Protein AF-A0A0U1NUQ4-F1 (afdb_monomer)

InterPro domains:
  IPR059554 YfhS [PF27145] (6-54)

pLDDT: mean 84.75, std 15.47, range [40.38, 95.75]

Solvent-accessible surface area (backbone atoms only — not comparable to full-atom values): 4263 Å² total; per-residue (Å²): 131,90,86,68,84,51,71,72,66,49,68,78,46,61,71,87,78,53,52,67,68,53,49,53,52,51,49,54,54,44,62,76,44,49,93,75,47,52,77,65,54,50,51,54,49,48,52,46,50,52,50,37,49,76,64,62,28,72,74,50,60,61,59,74,70,74,81,119

Nearest PDB structures (foldseek):
  8khr-assembly1_B  TM=9.311E-01  e=5.814E+00  human gammaherpesvirus 4
  7jxr-assembly1_A  TM=6.020E-01  e=2.915E+00  Human immunodeficiency virus 1
  1hiw-assembly2_Q  TM=5.809E-01  e=3.747E+00  Human immunodeficiency virus 1
  4xei-assembly1_G  TM=4.982E-01  e=5.128E+00  Bos taurus

Foldseek 3Di:
DDPDDDPVVCVVDQLLPDALVRLVVLLVVCVVCVVVDDPVSVVVNVSSQVSCVVCVHPVNSVVVVPPD

Radius of gyration: 12.12 Å; Cα contacts (8 Å, |Δi|>4): 33; chains: 1; bounding box: 26×24×33 Å

Mean predicted aligned error: 6.14 Å

Structure (mmCIF, N/CA/C/O backbone):
data_AF-A0A0U1NUQ4-F1
#
_entry.id   AF-A0A0U1NUQ4-F1
#
loop_
_atom_site.group_PDB
_atom_site.id
_atom_site.type_symbol
_atom_site.label_atom_id
_atom_site.label_alt_id
_atom_site.label_comp_id
_atom_site.label_asym_id
_atom_site.label_entity_id
_atom_site.label_seq_id
_atom_site.pdbx_PDB_ins_code
_atom_site.Cartn_x
_atom_site.Cartn_y
_atom_site.Cartn_z
_atom_site.occupancy
_atom_site.B_iso_or_equiv
_atom_site.auth_seq_id
_atom_site.auth_comp_id
_atom_site.auth_asym_id
_atom_site.auth_atom_id
_atom_site.pdbx_PDB_model_num
ATOM 1 N N . MET A 1 1 ? 11.196 -11.330 15.062 1.00 57.44 1 MET A N 1
ATOM 2 C CA . MET A 1 1 ? 11.452 -11.754 13.671 1.00 57.44 1 MET A CA 1
ATOM 3 C C . MET A 1 1 ? 10.087 -11.872 13.024 1.00 57.44 1 MET A C 1
ATOM 5 O O . MET A 1 1 ? 9.229 -12.494 13.633 1.00 57.44 1 MET A O 1
ATOM 9 N N . TYR A 1 2 ? 9.833 -11.155 11.931 1.00 64.94 2 TYR A N 1
ATOM 10 C CA . TYR A 1 2 ? 8.541 -11.214 11.244 1.00 64.94 2 TYR A CA 1
ATOM 11 C C . TYR A 1 2 ? 8.346 -12.631 10.684 1.00 64.94 2 TYR A C 1
ATOM 13 O O . TYR A 1 2 ? 9.259 -13.155 10.051 1.00 64.94 2 TYR A O 1
ATOM 21 N N . SER A 1 3 ? 7.205 -13.254 10.989 1.00 66.69 3 SER A N 1
ATOM 22 C CA . SER A 1 3 ? 6.884 -14.643 10.611 1.00 66.69 3 SER A CA 1
ATOM 23 C C . SER A 1 3 ? 5.833 -14.733 9.497 1.00 66.69 3 SER A C 1
ATOM 25 O O . SER A 1 3 ? 5.280 -15.807 9.278 1.00 66.69 3 SER A O 1
ATOM 27 N N . GLY A 1 4 ? 5.502 -13.610 8.850 1.00 82.88 4 GLY A N 1
ATOM 28 C CA . GLY A 1 4 ? 4.566 -13.572 7.723 1.00 82.88 4 GLY A CA 1
ATOM 29 C C . GLY A 1 4 ? 5.250 -13.851 6.383 1.00 82.88 4 GLY A C 1
ATOM 30 O O . GLY A 1 4 ? 6.464 -14.062 6.331 1.00 82.88 4 GLY A O 1
ATOM 31 N N . ARG A 1 5 ? 4.462 -13.821 5.302 1.00 90.56 5 ARG A N 1
ATOM 32 C CA . ARG A 1 5 ? 4.961 -13.996 3.929 1.00 90.56 5 ARG A CA 1
ATOM 33 C C . ARG A 1 5 ? 5.887 -12.852 3.542 1.00 90.56 5 ARG A C 1
ATOM 35 O O . ARG A 1 5 ? 5.682 -11.712 3.980 1.00 90.56 5 ARG A O 1
ATOM 42 N N . ASP A 1 6 ? 6.897 -13.151 2.734 1.00 90.44 6 ASP A N 1
ATOM 43 C CA . ASP A 1 6 ? 7.829 -12.128 2.275 1.00 90.44 6 ASP A CA 1
ATOM 44 C C . ASP A 1 6 ? 7.238 -11.256 1.154 1.00 90.44 6 ASP A C 1
ATOM 46 O O . ASP A 1 6 ? 6.172 -11.522 0.596 1.00 90.44 6 ASP A O 1
ATOM 50 N N . MET A 1 7 ? 7.937 -10.168 0.827 1.00 87.62 7 MET A N 1
ATOM 51 C CA . MET A 1 7 ? 7.470 -9.208 -0.173 1.00 87.62 7 MET A CA 1
ATOM 52 C C . MET A 1 7 ? 7.373 -9.809 -1.584 1.00 87.62 7 MET A C 1
ATOM 54 O O . MET A 1 7 ? 6.539 -9.377 -2.376 1.00 87.62 7 MET A O 1
ATOM 58 N N . THR A 1 8 ? 8.206 -10.797 -1.910 1.00 87.94 8 THR A N 1
ATOM 59 C CA . THR A 1 8 ? 8.203 -11.468 -3.215 1.00 87.94 8 THR A CA 1
ATOM 60 C C . THR A 1 8 ? 6.943 -12.304 -3.360 1.00 87.94 8 THR A C 1
ATOM 62 O O . THR A 1 8 ? 6.239 -12.177 -4.359 1.00 87.94 8 THR A O 1
ATOM 65 N N . GLU A 1 9 ? 6.617 -13.097 -2.341 1.00 90.12 9 GLU A N 1
ATOM 66 C CA . GLU A 1 9 ? 5.387 -13.889 -2.300 1.00 90.12 9 GLU A CA 1
ATOM 67 C C . GLU A 1 9 ? 4.153 -12.985 -2.376 1.00 90.12 9 GLU A C 1
ATOM 69 O O . GLU A 1 9 ? 3.257 -13.189 -3.195 1.00 90.12 9 GLU A O 1
ATOM 74 N N . LEU A 1 10 ? 4.142 -11.930 -1.563 1.00 90.81 10 LEU A N 1
ATOM 75 C CA . LEU A 1 10 ? 3.027 -10.998 -1.468 1.00 90.81 10 LEU A CA 1
ATOM 76 C C . LEU A 1 10 ? 2.843 -10.137 -2.725 1.00 90.81 10 LEU A C 1
ATOM 78 O O . LEU A 1 10 ? 1.712 -9.776 -3.054 1.00 90.81 10 LEU A O 1
ATOM 82 N N . SER A 1 11 ? 3.920 -9.829 -3.455 1.00 86.12 11 SER A N 1
ATOM 83 C CA . SER A 1 11 ? 3.855 -9.056 -4.707 1.00 86.12 11 SER A CA 1
ATOM 84 C C . SER A 1 11 ? 3.063 -9.756 -5.814 1.00 86.12 11 SER A C 1
ATOM 86 O O . SER A 1 11 ? 2.513 -9.086 -6.685 1.00 86.12 11 SER A O 1
ATOM 88 N N . MET A 1 12 ? 2.957 -11.087 -5.760 1.00 90.06 12 MET A N 1
ATOM 89 C CA . MET A 1 12 ? 2.190 -11.888 -6.720 1.00 90.06 12 MET A CA 1
ATOM 90 C C . MET A 1 12 ? 0.713 -12.040 -6.329 1.00 90.06 12 MET A C 1
ATOM 92 O O . MET A 1 12 ? -0.040 -12.724 -7.021 1.00 90.06 12 MET A O 1
ATOM 96 N N . MET A 1 13 ? 0.293 -11.426 -5.222 1.00 91.12 13 MET A N 1
ATOM 97 C CA . MET A 1 13 ? -1.049 -11.541 -4.657 1.00 91.12 13 MET A CA 1
ATOM 98 C C . MET A 1 13 ? -1.753 -10.185 -4.615 1.00 91.12 13 MET A C 1
ATOM 100 O O . MET A 1 13 ? -1.121 -9.130 -4.516 1.00 91.12 13 MET A O 1
ATOM 104 N N . ALA A 1 14 ? -3.086 -10.203 -4.641 1.00 93.00 14 ALA A N 1
ATOM 105 C CA . ALA A 1 14 ? -3.867 -8.993 -4.430 1.00 93.00 14 ALA A CA 1
ATOM 106 C C . ALA A 1 14 ? -3.692 -8.493 -2.985 1.00 93.00 14 ALA A C 1
ATOM 108 O O . ALA A 1 14 ? -3.639 -9.295 -2.054 1.00 93.00 14 ALA A O 1
ATOM 109 N N . LYS A 1 15 ? -3.663 -7.168 -2.775 1.00 92.94 15 LYS A N 1
ATOM 110 C CA . LYS A 1 15 ? -3.551 -6.574 -1.424 1.00 92.94 15 LYS A CA 1
ATOM 111 C C . LYS A 1 15 ? -4.709 -6.976 -0.503 1.00 92.94 15 LYS A C 1
ATOM 113 O O . LYS A 1 15 ? -4.515 -7.109 0.701 1.00 92.94 15 LYS A O 1
ATOM 118 N N . ALA A 1 16 ? -5.877 -7.267 -1.077 1.00 92.06 16 ALA A N 1
ATOM 119 C CA . ALA A 1 16 ? -7.030 -7.811 -0.363 1.00 92.06 16 ALA A CA 1
ATOM 120 C C . ALA A 1 16 ? -6.741 -9.154 0.342 1.00 92.06 16 ALA A C 1
ATOM 122 O O . ALA A 1 16 ? -7.324 -9.427 1.387 1.00 92.06 16 ALA A O 1
ATOM 123 N N . ASP A 1 17 ? -5.801 -9.954 -0.174 1.00 93.31 17 ASP A N 1
ATOM 124 C CA . ASP A 1 17 ? -5.421 -11.257 0.393 1.00 93.31 17 ASP A CA 1
ATOM 125 C C . ASP A 1 17 ? -4.284 -11.157 1.425 1.00 93.31 17 ASP A C 1
ATOM 127 O O . ASP A 1 17 ? -3.814 -12.171 1.955 1.00 93.31 17 ASP A O 1
ATOM 131 N N . TRP A 1 18 ? -3.787 -9.947 1.685 1.00 93.62 18 TRP A N 1
ATOM 132 C CA . TRP A 1 18 ? -2.759 -9.707 2.691 1.00 93.62 18 TRP A CA 1
ATOM 133 C C . TRP A 1 18 ? -3.400 -9.662 4.076 1.00 93.62 18 TRP A C 1
ATOM 135 O O . TRP A 1 18 ? -4.480 -9.092 4.258 1.00 93.62 18 TRP A O 1
ATOM 145 N N . ASP A 1 19 ? -2.733 -10.235 5.072 1.00 91.25 19 ASP A N 1
ATOM 146 C CA . ASP A 1 19 ? -3.172 -10.127 6.459 1.00 91.25 19 ASP A CA 1
ATOM 147 C C . ASP A 1 19 ? -2.867 -8.728 7.019 1.00 91.25 19 ASP A C 1
ATOM 149 O O . ASP A 1 19 ? -1.974 -8.012 6.555 1.00 91.25 19 ASP A O 1
ATOM 153 N N . ASN A 1 20 ? -3.611 -8.323 8.048 1.00 90.25 20 ASN A N 1
ATOM 154 C CA . ASN A 1 20 ? -3.433 -7.016 8.680 1.00 90.25 20 ASN A CA 1
ATOM 155 C C . ASN A 1 20 ? -2.017 -6.823 9.247 1.00 90.25 20 ASN A C 1
ATOM 157 O O . ASN A 1 20 ? -1.496 -5.706 9.206 1.00 90.25 20 ASN A O 1
ATOM 161 N N . ASN A 1 21 ? -1.376 -7.890 9.738 1.00 89.38 21 ASN A N 1
ATOM 162 C CA . ASN A 1 21 ? -0.005 -7.815 10.241 1.00 89.38 21 ASN A CA 1
ATOM 163 C C . ASN A 1 21 ? 0.997 -7.525 9.120 1.00 89.38 21 ASN A C 1
ATOM 165 O O . ASN A 1 21 ? 1.932 -6.751 9.313 1.00 89.38 21 ASN A O 1
ATOM 169 N N . GLU A 1 22 ? 0.783 -8.111 7.943 1.00 92.56 22 GLU A N 1
ATOM 170 C CA . GLU A 1 22 ? 1.640 -7.928 6.769 1.00 92.56 22 GLU A CA 1
ATOM 171 C C . GLU A 1 22 ? 1.484 -6.503 6.225 1.00 92.56 22 GLU A C 1
ATOM 173 O O . GLU A 1 22 ? 2.477 -5.803 6.024 1.00 92.56 22 GLU A O 1
ATOM 178 N N . LEU A 1 23 ? 0.240 -6.021 6.093 1.00 92.75 23 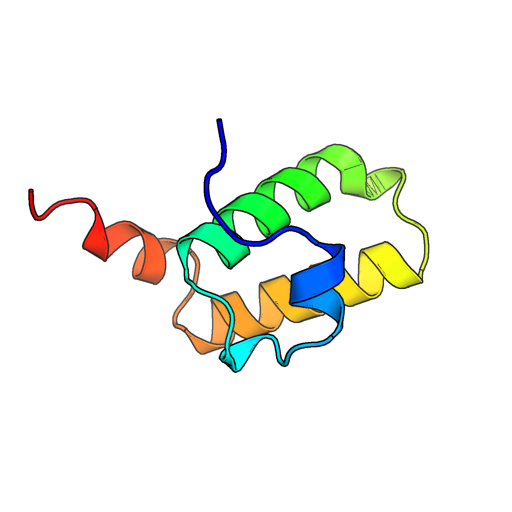LEU A N 1
ATOM 179 C CA . LEU A 1 23 ? -0.046 -4.637 5.699 1.00 92.75 23 LEU A CA 1
ATOM 180 C C . LEU A 1 23 ? 0.600 -3.629 6.656 1.00 92.75 23 LEU A C 1
ATOM 182 O O . LEU A 1 23 ? 1.265 -2.699 6.205 1.00 92.75 23 LEU A O 1
ATOM 186 N N . SER A 1 24 ? 0.457 -3.830 7.968 1.00 90.62 24 SER A N 1
ATOM 187 C CA . SER A 1 24 ? 1.054 -2.956 8.986 1.00 90.62 24 SER A CA 1
ATOM 188 C C . SER A 1 24 ? 2.588 -2.975 8.929 1.00 90.62 24 SER A C 1
ATOM 190 O O . SER A 1 24 ? 3.231 -1.921 8.910 1.00 90.62 24 SER A O 1
ATOM 192 N N . PHE A 1 25 ? 3.184 -4.167 8.816 1.00 91.00 25 PHE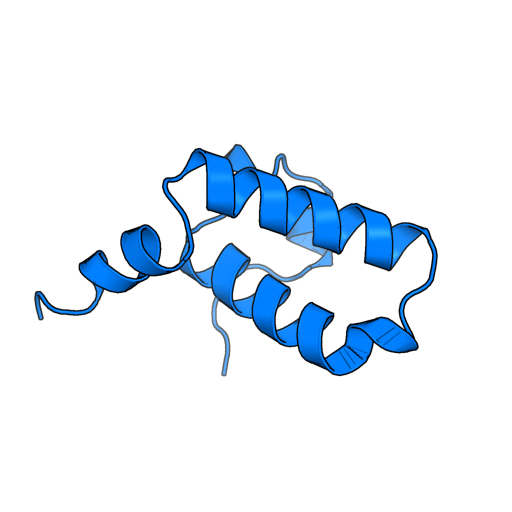 A N 1
ATOM 193 C CA . PHE A 1 25 ? 4.633 -4.352 8.757 1.00 91.00 25 PHE A CA 1
ATOM 194 C C . PHE A 1 25 ? 5.260 -3.687 7.525 1.00 91.00 25 PHE A C 1
ATOM 196 O O . PHE A 1 25 ? 6.234 -2.934 7.649 1.00 91.00 25 PHE A O 1
ATOM 203 N N . PHE A 1 26 ? 4.702 -3.922 6.334 1.00 93.25 26 PHE A N 1
ATOM 204 C CA . PHE A 1 26 ? 5.232 -3.341 5.101 1.00 93.25 26 PHE A CA 1
ATOM 205 C C . PHE A 1 26 ? 4.911 -1.854 4.979 1.00 93.25 26 PHE A C 1
ATOM 207 O O . PHE A 1 26 ? 5.758 -1.103 4.500 1.00 93.25 26 PHE A O 1
ATOM 214 N N . HIS A 1 27 ? 3.764 -1.392 5.484 1.00 93.25 27 HIS A N 1
ATOM 215 C CA . HIS A 1 27 ? 3.477 0.038 5.579 1.00 93.25 27 HIS A CA 1
ATOM 216 C C . HIS A 1 27 ? 4.527 0.768 6.423 1.00 93.25 27 HIS A C 1
ATOM 218 O O . HIS A 1 27 ? 5.092 1.762 5.965 1.00 93.25 27 HIS A O 1
ATOM 224 N N . GLN A 1 28 ? 4.838 0.261 7.622 1.00 91.56 28 GLN A N 1
ATOM 225 C CA . GLN A 1 28 ? 5.849 0.858 8.494 1.00 91.56 28 GLN A CA 1
ATOM 226 C C . GLN A 1 28 ? 7.241 0.820 7.852 1.00 91.56 28 GLN A C 1
ATOM 228 O O . GLN A 1 28 ? 7.960 1.821 7.877 1.00 91.56 28 GLN A O 1
ATOM 233 N N . SER A 1 29 ? 7.605 -0.319 7.260 1.00 91.25 29 SER A N 1
ATOM 234 C CA . SER A 1 29 ? 8.908 -0.507 6.617 1.00 91.25 29 SER A CA 1
ATOM 235 C C . SER A 1 29 ? 9.096 0.456 5.440 1.00 91.25 29 SER A C 1
ATOM 237 O O . SER A 1 29 ? 10.094 1.171 5.384 1.00 91.25 29 SER A O 1
ATOM 239 N N . LEU A 1 30 ? 8.110 0.545 4.539 1.00 93.38 30 LEU A N 1
ATOM 240 C CA . LEU A 1 30 ? 8.140 1.442 3.379 1.00 93.38 30 LEU A CA 1
ATOM 241 C C . LEU A 1 30 ? 8.066 2.9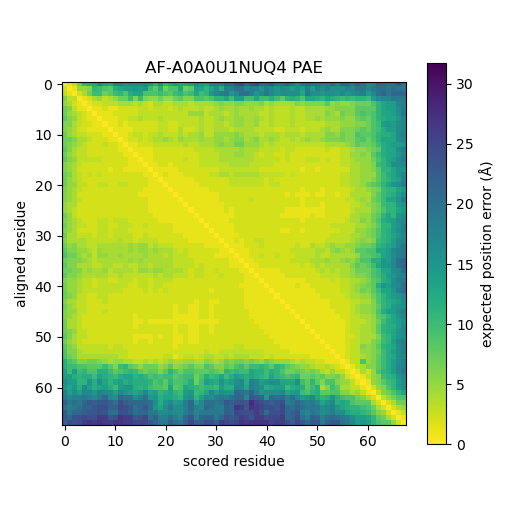16 3.788 1.00 93.38 30 LEU A C 1
ATOM 243 O O . LEU A 1 30 ? 8.748 3.739 3.185 1.00 93.38 30 LEU A O 1
ATOM 247 N N . GLN A 1 31 ? 7.329 3.255 4.851 1.00 93.62 31 GLN A N 1
ATOM 248 C CA . GLN A 1 31 ? 7.291 4.620 5.381 1.00 93.62 31 GLN A CA 1
ATOM 249 C C . GLN A 1 31 ? 8.673 5.092 5.860 1.00 93.62 31 GLN A C 1
ATOM 251 O O . GLN A 1 31 ? 9.027 6.251 5.650 1.00 93.62 31 GLN A O 1
ATOM 256 N N . GLN A 1 32 ? 9.472 4.217 6.480 1.00 92.62 32 GLN A N 1
ATOM 257 C CA . GLN A 1 32 ? 10.814 4.571 6.964 1.00 92.62 32 GLN A CA 1
ATOM 258 C C . GLN A 1 32 ? 11.808 4.841 5.830 1.00 92.62 32 GLN A C 1
ATOM 260 O O . GLN A 1 32 ? 12.697 5.678 5.982 1.00 92.62 32 GLN A O 1
ATOM 265 N N . ILE A 1 33 ? 11.649 4.161 4.693 1.00 93.62 33 ILE A N 1
ATOM 266 C CA . ILE A 1 33 ? 12.544 4.286 3.534 1.00 93.62 33 ILE A CA 1
ATOM 267 C C . ILE A 1 33 ? 11.922 5.070 2.374 1.00 93.62 33 ILE A C 1
ATOM 269 O O . ILE A 1 33 ? 12.515 5.122 1.300 1.00 93.62 33 ILE A O 1
ATOM 273 N N . ALA A 1 34 ? 10.763 5.705 2.581 1.00 91.81 34 ALA A N 1
ATOM 274 C CA . ALA A 1 34 ? 9.992 6.386 1.541 1.00 91.81 34 ALA A CA 1
ATOM 275 C C . ALA A 1 34 ? 10.818 7.345 0.656 1.00 91.81 34 ALA A C 1
ATOM 277 O O . ALA A 1 34 ? 10.643 7.296 -0.562 1.00 91.81 34 ALA A O 1
ATOM 278 N N . PRO A 1 35 ? 11.765 8.156 1.182 1.00 93.44 35 PRO A N 1
ATOM 279 C CA . PRO A 1 35 ? 12.592 9.036 0.347 1.00 93.44 35 PRO A CA 1
ATOM 280 C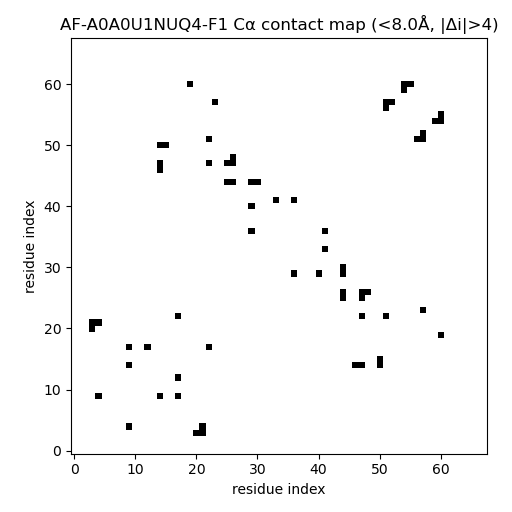 C . PRO A 1 35 ? 13.491 8.302 -0.658 1.00 93.44 35 PRO A C 1
ATOM 282 O O . PRO A 1 35 ? 13.964 8.908 -1.615 1.00 93.44 35 PRO A O 1
ATOM 285 N N . TYR A 1 36 ? 13.748 7.016 -0.424 1.00 94.81 36 TYR A N 1
ATOM 286 C CA . TYR A 1 36 ? 14.659 6.181 -1.204 1.00 94.81 36 TYR A CA 1
ATOM 287 C C . TYR A 1 36 ? 13.927 5.185 -2.110 1.00 94.81 36 TYR A C 1
ATOM 289 O O . TYR A 1 36 ? 14.574 4.440 -2.847 1.00 94.81 36 TYR A O 1
ATOM 297 N N . LEU A 1 37 ? 12.591 5.148 -2.067 1.00 92.31 37 LEU A N 1
ATOM 298 C CA . LEU A 1 37 ? 11.805 4.278 -2.934 1.00 92.31 37 LEU A CA 1
ATOM 299 C C . LEU A 1 37 ? 11.808 4.802 -4.372 1.00 92.31 37 LEU A C 1
ATOM 301 O O . LEU A 1 37 ? 11.616 5.991 -4.627 1.00 92.31 37 LEU A O 1
ATOM 305 N N . ASN A 1 38 ? 11.970 3.883 -5.320 1.00 95.06 38 ASN A N 1
ATOM 306 C CA . ASN A 1 38 ? 11.730 4.147 -6.735 1.00 95.06 38 ASN A CA 1
ATOM 307 C C . ASN A 1 38 ? 10.212 4.212 -7.029 1.00 95.06 38 ASN A C 1
ATOM 309 O O . ASN A 1 38 ? 9.374 4.031 -6.143 1.00 95.06 38 ASN A O 1
ATOM 313 N N . SER A 1 39 ? 9.838 4.452 -8.288 1.00 94.62 39 SER A N 1
ATOM 314 C CA . SER A 1 39 ? 8.430 4.559 -8.704 1.00 94.62 39 SER A CA 1
ATOM 315 C C . SER A 1 39 ? 7.597 3.305 -8.411 1.00 94.62 39 SER A C 1
ATOM 317 O O . SER A 1 39 ? 6.410 3.411 -8.102 1.00 94.62 39 SER A O 1
ATOM 319 N N . GLU A 1 40 ? 8.206 2.123 -8.489 1.00 93.31 40 GLU A N 1
ATOM 320 C CA . GLU A 1 40 ? 7.555 0.848 -8.182 1.00 93.31 40 GLU A CA 1
ATOM 321 C C . GLU A 1 40 ? 7.295 0.709 -6.677 1.00 93.31 40 GLU A C 1
ATOM 323 O O . GLU A 1 40 ? 6.161 0.474 -6.266 1.00 93.31 40 GLU A O 1
ATOM 328 N N . GLY A 1 41 ? 8.305 0.969 -5.843 1.00 92.94 41 GLY A N 1
ATOM 329 C CA . GLY A 1 41 ? 8.173 0.960 -4.386 1.00 92.94 41 GLY A CA 1
ATOM 330 C C . GLY A 1 41 ? 7.145 1.973 -3.877 1.00 92.94 41 GLY A C 1
ATOM 331 O O . GLY A 1 41 ? 6.363 1.658 -2.983 1.00 92.94 41 GLY A O 1
ATOM 332 N N . GLN A 1 42 ? 7.085 3.160 -4.487 1.00 94.44 42 GLN A N 1
ATOM 333 C CA . GLN A 1 42 ? 6.056 4.167 -4.196 1.00 94.44 42 GLN A CA 1
ATOM 334 C C . GLN A 1 42 ? 4.648 3.691 -4.582 1.00 94.44 42 GLN A C 1
ATOM 336 O O . GLN A 1 42 ? 3.688 3.930 -3.852 1.00 94.44 42 GLN A O 1
ATOM 341 N N . THR A 1 43 ? 4.515 2.988 -5.711 1.00 94.81 43 THR A N 1
ATOM 342 C CA . THR A 1 43 ? 3.229 2.428 -6.155 1.00 94.81 43 THR A CA 1
ATOM 343 C C . THR A 1 43 ? 2.740 1.362 -5.181 1.00 94.81 43 THR A C 1
ATOM 345 O O . THR A 1 43 ? 1.608 1.436 -4.710 1.00 94.81 43 THR A O 1
ATOM 348 N N . ILE A 1 44 ? 3.621 0.438 -4.798 1.00 93.38 44 ILE A N 1
ATOM 349 C CA . ILE A 1 44 ? 3.337 -0.597 -3.801 1.00 93.38 44 ILE A CA 1
ATOM 350 C C . ILE A 1 44 ? 2.928 0.025 -2.463 1.00 93.38 44 ILE A C 1
ATOM 352 O O . ILE A 1 44 ? 1.956 -0.414 -1.849 1.00 93.38 44 ILE A O 1
ATOM 356 N N . HIS A 1 45 ? 3.655 1.048 -1.999 1.00 94.88 45 HIS A N 1
ATOM 357 C CA . HIS A 1 45 ? 3.344 1.718 -0.736 1.00 94.88 45 HIS A CA 1
ATOM 358 C C . HIS A 1 45 ? 1.956 2.359 -0.765 1.00 94.88 45 HIS A C 1
ATOM 360 O O . HIS A 1 45 ? 1.202 2.204 0.195 1.00 94.88 45 HIS A O 1
ATOM 366 N N . ARG A 1 46 ? 1.589 3.007 -1.878 1.00 95.06 46 ARG A N 1
ATOM 367 C CA . ARG A 1 46 ? 0.252 3.583 -2.069 1.00 95.06 46 ARG A CA 1
ATOM 368 C C . ARG A 1 46 ? -0.842 2.516 -2.036 1.00 95.06 46 ARG A C 1
ATOM 370 O O . ARG A 1 46 ? -1.806 2.692 -1.305 1.00 95.06 46 ARG A O 1
ATOM 377 N N . GLU A 1 47 ? -0.680 1.408 -2.754 1.00 95.62 47 GLU A N 1
ATOM 378 C CA . GLU A 1 47 ? -1.666 0.314 -2.751 1.00 95.62 47 GLU A CA 1
ATOM 379 C C . GLU A 1 47 ? -1.879 -0.278 -1.350 1.00 95.62 47 GLU A C 1
ATOM 381 O O . GLU A 1 47 ? -2.999 -0.611 -0.971 1.00 95.62 47 GLU A O 1
ATOM 386 N N . ILE A 1 48 ? -0.807 -0.393 -0.558 1.00 94.81 48 ILE A N 1
ATOM 387 C CA . ILE A 1 48 ? -0.900 -0.833 0.840 1.00 94.81 48 ILE A CA 1
ATOM 388 C C . ILE A 1 48 ? -1.704 0.177 1.668 1.00 94.81 48 ILE A C 1
ATOM 390 O O . ILE A 1 48 ? -2.537 -0.228 2.475 1.00 94.81 48 ILE A O 1
ATOM 394 N N . ILE A 1 49 ? -1.478 1.482 1.479 1.00 94.06 49 ILE A N 1
ATOM 395 C CA . ILE A 1 49 ? -2.235 2.535 2.173 1.00 94.06 49 ILE A CA 1
ATOM 396 C C . ILE A 1 49 ? -3.716 2.475 1.790 1.00 94.06 49 ILE A C 1
ATOM 398 O O . ILE A 1 49 ? -4.560 2.467 2.680 1.00 94.06 49 ILE A O 1
ATOM 402 N N . GLU A 1 50 ? -4.027 2.375 0.498 1.00 95.75 50 GLU A N 1
ATOM 403 C CA . GLU A 1 50 ? -5.402 2.271 -0.002 1.00 95.75 50 GLU A CA 1
ATOM 404 C C . GLU A 1 50 ? -6.118 1.049 0.591 1.00 95.75 50 GLU A C 1
ATOM 406 O O . GLU A 1 50 ? -7.247 1.155 1.067 1.00 95.75 50 GLU A O 1
ATOM 411 N N . GLU A 1 51 ? -5.447 -0.103 0.654 1.00 95.44 51 GLU A N 1
ATOM 412 C CA . GLU A 1 51 ? -6.008 -1.304 1.275 1.00 95.44 51 GLU A CA 1
ATOM 413 C C . GLU A 1 51 ? -6.236 -1.129 2.784 1.00 95.44 51 GLU A C 1
ATOM 415 O O . GLU A 1 51 ? -7.265 -1.539 3.328 1.00 95.44 51 GLU A O 1
ATOM 420 N N . ILE A 1 52 ? -5.301 -0.479 3.479 1.00 92.94 52 ILE A N 1
ATOM 421 C CA . ILE A 1 52 ? -5.457 -0.154 4.896 1.00 92.94 52 ILE A CA 1
ATOM 422 C C . ILE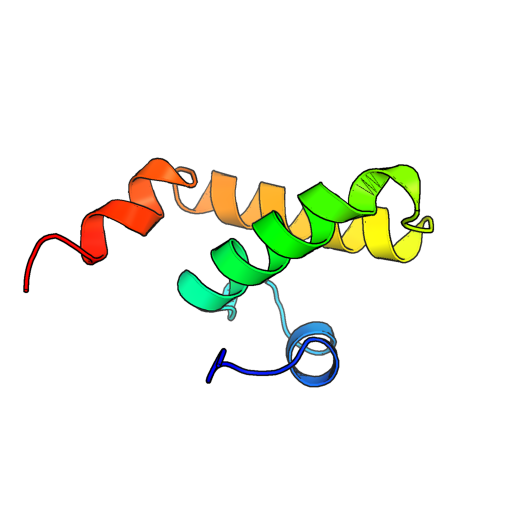 A 1 52 ? -6.664 0.766 5.112 1.00 92.94 52 ILE A C 1
ATOM 424 O O . ILE A 1 52 ? -7.447 0.545 6.040 1.00 92.94 52 ILE A O 1
ATOM 428 N N . GLU A 1 53 ? -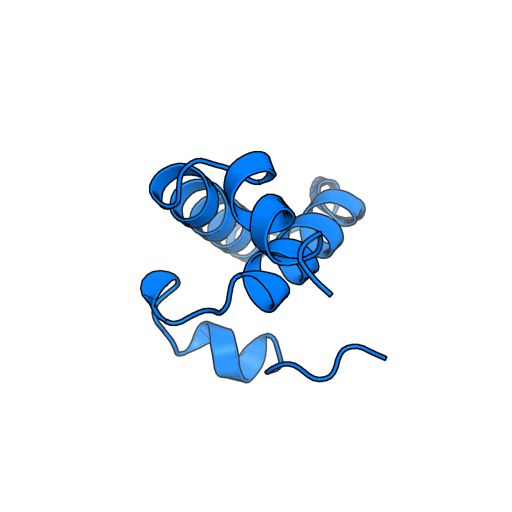6.834 1.785 4.272 1.00 92.88 53 GLU A N 1
ATOM 429 C CA . GLU A 1 53 ? -7.969 2.709 4.316 1.00 92.88 53 GLU A CA 1
ATOM 430 C C . GLU A 1 53 ? -9.293 1.990 4.039 1.00 92.88 53 GLU A C 1
ATOM 432 O O . GLU A 1 53 ? -10.242 2.156 4.811 1.00 92.88 53 GLU A O 1
ATOM 437 N N . ASN A 1 54 ? -9.329 1.108 3.036 1.00 93.50 54 ASN A N 1
ATOM 438 C CA . ASN A 1 54 ? -10.488 0.272 2.713 1.00 93.50 54 ASN A CA 1
ATOM 439 C C . ASN A 1 54 ? -10.934 -0.596 3.903 1.00 93.50 54 ASN A C 1
ATOM 441 O O . ASN A 1 54 ? -12.129 -0.820 4.100 1.00 93.50 54 ASN A O 1
ATOM 445 N N . ARG A 1 55 ? -9.995 -1.036 4.752 1.00 92.38 55 ARG A N 1
ATOM 446 C CA . ARG A 1 55 ? -10.264 -1.822 5.974 1.00 92.38 55 ARG A CA 1
ATOM 447 C C . ARG A 1 55 ? -10.623 -0.978 7.207 1.00 92.38 55 ARG A C 1
ATOM 449 O O . ARG A 1 55 ? -10.736 -1.501 8.320 1.00 92.38 55 ARG A O 1
ATOM 456 N N . GLY A 1 56 ? -10.813 0.330 7.043 1.00 87.62 56 GLY A N 1
ATOM 457 C CA . GLY A 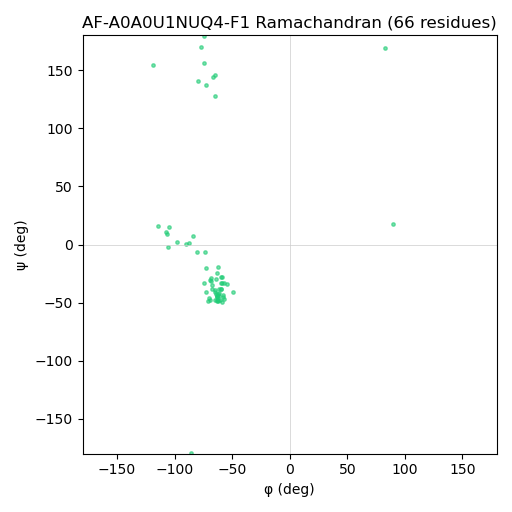1 56 ? -11.147 1.253 8.133 1.00 87.62 56 GLY A CA 1
ATOM 458 C C . GLY A 1 56 ? -9.929 1.861 8.838 1.00 87.62 56 GLY A C 1
ATOM 459 O O . GLY A 1 56 ? -10.049 2.378 9.953 1.00 87.62 56 GLY A O 1
ATOM 460 N N . GLY A 1 57 ? -8.757 1.810 8.203 1.00 85.81 57 GLY A N 1
ATOM 461 C CA . GLY A 1 57 ? -7.524 2.452 8.646 1.00 85.81 57 GLY A CA 1
ATOM 462 C C . GLY A 1 57 ? -6.721 1.666 9.689 1.00 85.81 57 GLY A C 1
ATOM 463 O O . GLY A 1 57 ? -7.202 0.732 10.333 1.00 85.81 57 GLY A O 1
ATOM 464 N N . VAL A 1 58 ? -5.483 2.117 9.933 1.00 73.62 58 VAL A N 1
ATOM 465 C CA . VAL A 1 58 ? -4.520 1.486 10.866 1.00 73.62 58 VAL A CA 1
ATOM 466 C C . VAL A 1 58 ? -5.100 1.303 12.279 1.00 73.62 58 VAL A C 1
ATOM 468 O O . VAL A 1 58 ? -4.820 0.316 12.959 1.00 73.62 58 VAL A O 1
ATOM 471 N N . LYS A 1 59 ? -5.957 2.225 12.739 1.00 68.69 59 LYS A N 1
ATOM 472 C CA . LYS A 1 59 ? -6.613 2.132 14.059 1.00 68.69 59 LYS A CA 1
ATOM 473 C C . LYS A 1 59 ? -7.640 0.999 14.152 1.00 68.69 59 LYS A C 1
ATOM 475 O O . LYS A 1 59 ? -7.868 0.502 15.251 1.00 68.69 59 LYS A O 1
ATOM 480 N N . SER A 1 60 ? -8.271 0.627 13.039 1.00 67.12 60 SER A N 1
ATOM 481 C CA . SER A 1 60 ? -9.206 -0.502 12.971 1.00 67.12 60 SER A CA 1
ATOM 482 C C . SER A 1 60 ? -8.447 -1.829 13.044 1.00 67.12 60 SER A C 1
ATOM 484 O O . SER A 1 60 ? -8.817 -2.708 13.816 1.00 67.12 60 SER A O 1
ATOM 486 N N . MET A 1 61 ? -7.306 -1.918 12.353 1.00 61.22 61 MET A N 1
ATOM 487 C CA . MET A 1 61 ? -6.439 -3.104 12.354 1.00 61.22 61 MET A CA 1
ATOM 488 C C . MET A 1 61 ? -5.866 -3.430 13.741 1.00 61.22 61 MET A C 1
ATOM 490 O O . MET A 1 61 ? -5.908 -4.579 14.169 1.00 61.22 61 MET A O 1
ATOM 494 N N . ASN A 1 62 ? -5.413 -2.415 14.487 1.00 56.56 62 ASN A N 1
ATOM 495 C CA . ASN A 1 62 ? -4.820 -2.581 15.825 1.00 56.56 62 ASN A CA 1
ATOM 496 C C . ASN A 1 62 ? -5.839 -2.913 16.942 1.00 56.56 62 ASN A C 1
ATOM 498 O O . ASN A 1 62 ? -5.446 -3.159 18.083 1.00 56.56 62 ASN A O 1
ATOM 502 N N . LYS A 1 63 ? -7.158 -2.900 16.680 1.00 53.81 63 LYS A N 1
ATOM 503 C CA . LYS A 1 63 ? -8.159 -3.262 17.707 1.00 53.81 63 LYS A CA 1
ATOM 504 C C . LYS A 1 63 ? -8.195 -4.763 18.010 1.00 53.81 63 LYS A C 1
ATOM 506 O O . LYS A 1 63 ? -8.643 -5.128 19.094 1.00 53.81 63 LYS A O 1
ATOM 511 N N . ASN A 1 64 ? -7.691 -5.606 17.110 1.00 46.88 64 ASN A N 1
ATOM 512 C CA . ASN A 1 64 ? -7.704 -7.060 17.281 1.00 46.88 64 ASN A CA 1
ATOM 513 C C 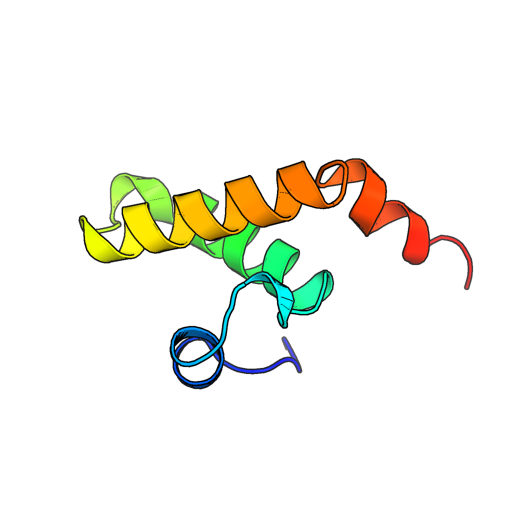. ASN A 1 64 ? -6.577 -7.599 18.183 1.00 46.88 64 ASN A C 1
ATOM 515 O O . ASN A 1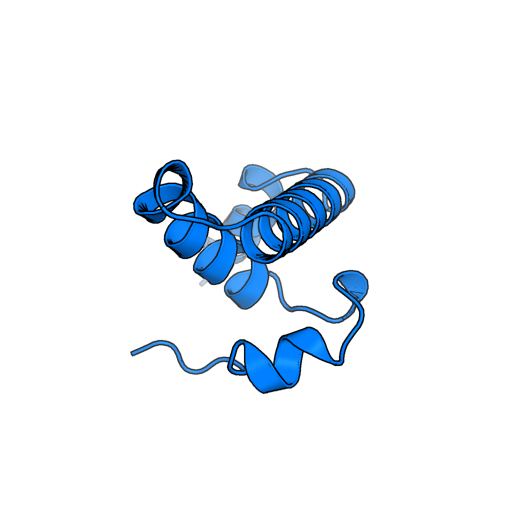 64 ? -6.612 -8.770 18.542 1.00 46.88 64 ASN A O 1
ATOM 519 N N . GLU A 1 65 ? -5.631 -6.760 18.617 1.00 45.53 65 GLU A N 1
ATOM 520 C CA . GLU A 1 65 ? -4.518 -7.163 19.497 1.00 45.53 65 GLU A CA 1
ATOM 521 C C . GLU A 1 65 ? -4.758 -6.855 20.988 1.00 45.53 65 GLU A C 1
ATOM 523 O O . GLU A 1 65 ? -3.891 -7.101 21.818 1.00 45.53 65 GLU A O 1
ATOM 528 N N . ARG A 1 66 ? -5.927 -6.313 21.364 1.00 42.16 66 ARG A N 1
ATOM 529 C CA . ARG A 1 66 ? -6.261 -5.981 22.769 1.00 42.16 66 ARG A CA 1
ATOM 530 C C . ARG A 1 66 ? -7.247 -6.943 23.440 1.00 42.16 66 ARG A C 1
ATOM 532 O O . ARG A 1 66 ? -7.814 -6.593 24.473 1.00 42.16 66 ARG A O 1
ATOM 539 N N . LEU A 1 67 ? -7.481 -8.119 22.859 1.00 43.00 67 LEU A N 1
ATOM 540 C CA . LEU A 1 67 ? -8.401 -9.128 23.407 1.00 43.00 67 LEU A CA 1
ATOM 541 C C . LEU A 1 67 ? -7.720 -10.429 23.867 1.00 43.00 67 LEU A C 1
ATOM 543 O O . LEU A 1 67 ? -8.424 -11.402 24.125 1.00 43.00 67 LEU A O 1
ATOM 547 N N . PHE A 1 68 ? -6.396 -10.431 24.046 1.00 40.38 68 PHE A N 1
ATOM 548 C CA . PHE A 1 68 ? -5.662 -11.522 24.696 1.00 40.38 68 PHE A CA 1
ATOM 549 C C . PHE A 1 68 ? -4.646 -10.979 25.698 1.00 40.38 68 PHE A C 1
ATOM 551 O O . PHE A 1 68 ? -3.966 -9.984 25.358 1.00 40.38 68 PHE A O 1
#

Secondary structure (DSSP, 8-state):
---S--HHHHHTS-GGGS-HHHHHHHHHHHHHHGGG--HHHHHHHHHHHHHHHHTT-HHHHGGGGS--

Sequence (68 aa):
MYSGRDMTELSMMAKADWDNNELSFFHQSLQQIAPYLNSEGQTIHREIIEEIENRGGVKSMNKNERLF

Organism: NCBI:txid1499688